Protein AF-A0A822FIY2-F1 (afdb_monomer_lite)

pLDDT: mean 88.23, std 12.64, range [43.97, 98.06]

Structure (mmCIF, N/CA/C/O backbone):
data_AF-A0A822FIY2-F1
#
_entry.id   AF-A0A822FIY2-F1
#
loop_
_atom_site.group_PDB
_atom_site.id
_atom_site.type_symbol
_atom_site.label_atom_id
_atom_site.label_alt_id
_atom_site.label_comp_id
_atom_site.label_asym_id
_atom_site.label_entity_id
_atom_site.label_seq_id
_atom_site.pdbx_PDB_ins_code
_atom_site.Cartn_x
_atom_site.Cartn_y
_atom_site.Cartn_z
_atom_site.occupancy
_atom_site.B_iso_or_equiv
_atom_site.auth_seq_id
_atom_site.auth_comp_id
_atom_site.auth_asym_id
_atom_site.auth_atom_id
_atom_site.pdbx_PDB_model_num
ATOM 1 N N . TYR A 1 1 ? 0.892 -0.147 14.628 1.00 69.31 1 TYR A N 1
ATOM 2 C CA . TYR A 1 1 ? 1.954 0.175 13.657 1.00 69.31 1 TYR A CA 1
ATOM 3 C C . TYR A 1 1 ? 1.853 -0.841 12.538 1.00 69.31 1 TYR A C 1
ATOM 5 O O . TYR A 1 1 ? 1.609 -2.004 12.835 1.00 69.31 1 TYR A O 1
ATOM 13 N N . LEU A 1 2 ? 1.908 -0.379 11.294 1.00 77.94 2 LEU A N 1
ATOM 14 C CA . LEU A 1 2 ? 1.833 -1.210 10.100 1.00 77.94 2 LEU A CA 1
ATOM 15 C C . LEU A 1 2 ? 3.228 -1.192 9.471 1.00 77.94 2 LEU A C 1
ATOM 17 O O . LEU A 1 2 ? 3.801 -0.112 9.360 1.00 77.94 2 LEU A O 1
ATOM 21 N N . ALA A 1 3 ? 3.771 -2.362 9.156 1.00 81.12 3 ALA A N 1
ATOM 22 C CA . ALA A 1 3 ? 5.146 -2.544 8.699 1.00 81.12 3 ALA A CA 1
ATOM 23 C C . ALA A 1 3 ? 5.192 -3.577 7.577 1.00 81.12 3 ALA A C 1
ATOM 25 O O . ALA A 1 3 ? 4.254 -4.371 7.458 1.00 81.12 3 ALA A O 1
ATOM 26 N N . ASP A 1 4 ? 6.284 -3.567 6.811 1.00 82.00 4 ASP A N 1
ATOM 27 C CA . ASP A 1 4 ? 6.600 -4.550 5.773 1.00 82.00 4 ASP A CA 1
ATOM 28 C C . ASP A 1 4 ? 5.427 -4.778 4.813 1.00 82.00 4 ASP A C 1
ATOM 30 O O . ASP A 1 4 ? 4.851 -5.868 4.708 1.00 82.00 4 ASP A O 1
ATOM 34 N N . ILE A 1 5 ? 5.033 -3.705 4.121 1.00 85.94 5 ILE A N 1
ATOM 35 C CA . ILE A 1 5 ? 4.048 -3.771 3.044 1.00 85.94 5 ILE A CA 1
ATOM 36 C C . ILE A 1 5 ? 4.742 -3.432 1.727 1.00 85.94 5 ILE A C 1
ATOM 38 O O . ILE A 1 5 ? 4.975 -2.258 1.470 1.00 85.94 5 ILE A O 1
ATOM 42 N N . PRO A 1 6 ? 4.965 -4.406 0.829 1.00 85.00 6 PRO A N 1
ATOM 43 C CA . PRO A 1 6 ? 4.681 -5.837 0.974 1.00 85.00 6 PRO A CA 1
ATOM 44 C C . PRO A 1 6 ? 5.658 -6.539 1.931 1.00 85.00 6 PRO A C 1
ATOM 46 O O . PRO A 1 6 ? 6.650 -5.958 2.346 1.00 85.00 6 PRO A O 1
ATOM 49 N N . ASN A 1 7 ? 5.395 -7.815 2.229 1.00 89.06 7 ASN A N 1
ATOM 50 C CA . ASN A 1 7 ? 6.333 -8.644 2.983 1.00 89.06 7 ASN A CA 1
ATOM 51 C C . ASN A 1 7 ? 7.678 -8.733 2.243 1.00 89.06 7 ASN A C 1
ATOM 53 O O . ASN A 1 7 ? 7.727 -9.085 1.058 1.00 89.06 7 ASN A O 1
ATOM 57 N N . GLU A 1 8 ? 8.750 -8.433 2.961 1.00 88.56 8 GLU A N 1
ATOM 58 C CA . GLU A 1 8 ? 10.093 -8.249 2.439 1.00 88.56 8 GLU A CA 1
ATOM 59 C C . GLU A 1 8 ? 11.108 -9.138 3.165 1.00 88.56 8 GLU A C 1
ATOM 61 O O . GLU A 1 8 ? 10.904 -9.508 4.321 1.00 88.56 8 GLU A O 1
ATOM 66 N N . PRO A 1 9 ? 12.230 -9.492 2.513 1.00 92.19 9 PRO A N 1
ATOM 67 C CA . PRO A 1 9 ? 12.681 -9.046 1.190 1.00 92.19 9 PRO A CA 1
ATOM 68 C C . PRO A 1 9 ? 12.079 -9.845 0.018 1.00 92.19 9 PRO A C 1
ATOM 70 O O . PRO A 1 9 ? 11.671 -10.9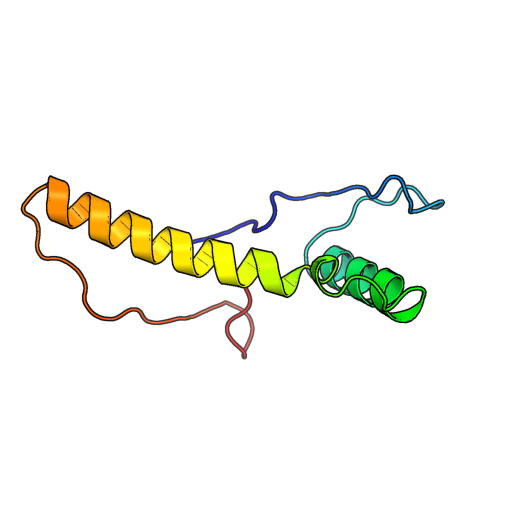96 0.167 1.00 92.19 9 PRO A O 1
ATOM 73 N N . PHE A 1 10 ? 12.092 -9.264 -1.188 1.00 92.19 10 PHE A N 1
ATOM 74 C CA . PHE A 1 10 ? 11.484 -9.861 -2.387 1.00 92.19 10 PHE A CA 1
ATOM 75 C C . PHE A 1 10 ? 12.461 -10.000 -3.567 1.00 92.19 10 PHE A C 1
ATOM 77 O O . PHE A 1 10 ? 13.343 -9.164 -3.785 1.00 92.19 10 PHE A O 1
ATOM 84 N N . ARG A 1 11 ? 12.281 -11.055 -4.377 1.00 94.50 11 ARG A N 1
ATOM 85 C CA . ARG A 1 11 ? 13.045 -11.319 -5.610 1.00 94.50 11 ARG A CA 1
ATOM 86 C C . ARG A 1 11 ? 12.113 -11.401 -6.813 1.00 94.50 11 ARG A C 1
ATOM 88 O O . ARG A 1 11 ? 11.233 -12.255 -6.874 1.00 94.50 11 ARG A O 1
ATOM 95 N N . PHE A 1 12 ? 12.343 -10.548 -7.808 1.00 91.44 12 PHE A N 1
ATOM 96 C CA . PHE A 1 12 ? 11.593 -10.596 -9.060 1.00 91.44 12 PHE A CA 1
ATOM 97 C C . PHE A 1 12 ? 12.179 -11.650 -9.993 1.00 91.44 12 PHE A C 1
ATOM 99 O O . PHE A 1 12 ? 13.336 -11.554 -10.384 1.00 91.44 12 PHE A O 1
ATOM 106 N N . ARG A 1 13 ? 11.357 -12.602 -10.442 1.00 92.62 13 ARG A N 1
ATOM 107 C CA . ARG A 1 13 ? 11.767 -13.596 -11.451 1.00 92.62 13 ARG A CA 1
ATOM 108 C C . ARG A 1 13 ? 12.243 -12.957 -12.764 1.00 92.62 13 ARG A C 1
ATOM 110 O O . ARG A 1 13 ? 13.088 -13.522 -13.444 1.00 92.62 13 ARG A O 1
ATOM 117 N N . ALA A 1 14 ? 11.692 -11.794 -13.111 1.00 90.06 14 ALA A N 1
ATOM 118 C CA . ALA A 1 14 ? 12.068 -11.025 -14.297 1.00 90.06 14 ALA A CA 1
ATOM 119 C C . ALA A 1 14 ? 13.377 -10.230 -14.127 1.00 90.06 14 ALA A C 1
ATOM 121 O O . ALA A 1 14 ? 13.849 -9.634 -15.091 1.00 90.06 14 ALA A O 1
ATOM 122 N N . ASP A 1 15 ? 13.959 -10.183 -12.923 1.00 91.81 15 ASP A N 1
ATOM 123 C CA . ASP A 1 15 ? 15.258 -9.555 -12.711 1.00 91.81 15 ASP A CA 1
ATOM 124 C C . ASP A 1 15 ? 16.395 -10.542 -13.022 1.00 91.81 15 ASP A C 1
ATOM 126 O O . ASP A 1 15 ? 16.625 -11.462 -12.232 1.00 91.81 15 ASP A O 1
ATOM 130 N N . PRO A 1 16 ? 17.176 -10.332 -14.098 1.00 91.31 16 PRO A N 1
ATOM 131 C CA . PRO A 1 16 ? 18.288 -11.217 -14.441 1.00 91.31 16 PRO A CA 1
ATOM 132 C C . PRO A 1 16 ? 19.408 -11.189 -13.396 1.00 91.31 16 PRO A C 1
ATOM 134 O O . PRO A 1 16 ? 20.169 -12.146 -13.290 1.00 91.31 16 PRO A O 1
ATOM 137 N N . SER A 1 17 ? 19.513 -10.121 -12.597 1.00 92.44 17 SER A N 1
ATOM 138 C CA . SER A 1 17 ? 20.487 -10.067 -11.505 1.00 92.44 17 SER A CA 1
ATOM 139 C C . SER A 1 17 ? 20.054 -10.846 -10.258 1.00 92.44 17 SER A C 1
ATOM 141 O O . SER A 1 17 ? 20.848 -10.971 -9.327 1.00 92.44 17 SER A O 1
ATOM 143 N N . ASN A 1 18 ? 18.819 -11.371 -10.237 1.00 92.06 18 ASN A N 1
ATOM 144 C CA . ASN A 1 18 ? 18.223 -12.154 -9.150 1.00 92.06 18 ASN A CA 1
ATOM 145 C C . ASN A 1 18 ? 18.462 -11.536 -7.757 1.00 92.06 18 ASN A C 1
ATOM 147 O O . ASN A 1 18 ? 18.671 -12.241 -6.764 1.00 92.06 18 ASN A O 1
ATOM 151 N N . ARG A 1 19 ? 18.484 -10.199 -7.680 1.00 93.19 19 ARG A N 1
ATOM 152 C CA . ARG A 1 19 ? 18.798 -9.490 -6.439 1.00 93.19 19 ARG A CA 1
ATOM 153 C C . ARG A 1 19 ? 17.592 -9.490 -5.512 1.00 93.19 19 ARG A C 1
ATOM 155 O O . ARG A 1 19 ? 16.465 -9.225 -5.936 1.00 93.19 19 ARG A O 1
ATOM 162 N N . SER A 1 20 ? 17.859 -9.729 -4.232 1.00 94.56 20 SER A N 1
ATOM 163 C CA . SER A 1 20 ? 16.902 -9.469 -3.159 1.00 94.56 20 SER A CA 1
ATOM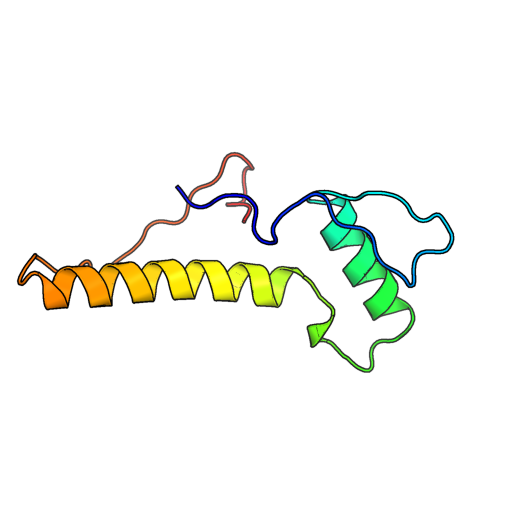 164 C C . SER A 1 20 ? 16.750 -7.961 -2.994 1.00 94.56 20 SER A C 1
ATOM 166 O O . SER A 1 20 ? 17.755 -7.253 -2.936 1.00 94.56 20 SER A O 1
ATOM 168 N N . ARG A 1 21 ? 15.515 -7.466 -2.961 1.00 93.19 21 ARG A N 1
ATOM 169 C CA . ARG A 1 21 ? 15.201 -6.043 -2.805 1.00 93.19 21 ARG A CA 1
ATOM 170 C C . ARG A 1 21 ? 14.268 -5.835 -1.622 1.00 93.19 21 ARG A C 1
ATOM 172 O O . ARG A 1 21 ? 13.447 -6.703 -1.332 1.00 93.19 21 ARG A O 1
ATOM 179 N N . SER A 1 22 ? 14.400 -4.660 -1.027 1.00 91.38 22 SER A N 1
ATOM 180 C CA . SER A 1 22 ? 13.560 -4.141 0.045 1.00 91.38 22 SER A CA 1
ATOM 181 C C . SER A 1 22 ? 13.245 -2.673 -0.231 1.00 91.38 22 SER A C 1
ATOM 183 O O . SER A 1 22 ? 14.034 -2.008 -0.915 1.00 91.38 22 SER A O 1
ATOM 185 N N . GLU A 1 23 ? 12.121 -2.185 0.279 1.00 87.94 23 GLU A N 1
ATOM 186 C CA . GLU A 1 23 ? 11.731 -0.777 0.336 1.00 87.94 23 GLU A CA 1
ATOM 187 C C . GLU A 1 23 ? 11.868 -0.061 -1.022 1.00 87.94 23 GLU A C 1
ATOM 189 O O . GLU A 1 23 ? 11.300 -0.463 -2.046 1.00 87.94 23 GLU A O 1
ATOM 194 N N . ASP A 1 24 ? 12.692 0.988 -1.073 1.00 89.50 24 ASP A N 1
ATOM 195 C CA . ASP A 1 24 ? 13.006 1.753 -2.276 1.00 89.50 24 ASP A CA 1
ATOM 196 C C . ASP A 1 24 ? 13.507 0.889 -3.428 1.00 89.50 24 ASP A C 1
ATOM 198 O O . ASP A 1 24 ? 13.228 1.189 -4.587 1.00 89.50 24 ASP A O 1
ATOM 202 N N . GLY A 1 25 ? 14.224 -0.200 -3.144 1.00 91.88 25 GLY A N 1
ATOM 203 C CA . GLY A 1 25 ? 14.691 -1.117 -4.177 1.00 91.88 25 GLY A CA 1
ATOM 204 C C . GLY A 1 25 ? 13.524 -1.777 -4.908 1.00 91.88 25 GLY A C 1
ATOM 205 O O . GLY A 1 25 ? 13.535 -1.879 -6.139 1.00 91.88 25 GLY A O 1
ATOM 206 N N . LEU A 1 26 ? 12.502 -2.196 -4.162 1.00 91.69 26 LEU A N 1
ATOM 207 C CA . LEU A 1 26 ? 11.276 -2.775 -4.702 1.00 91.69 26 LEU A CA 1
ATOM 208 C C . LEU A 1 26 ? 10.469 -1.738 -5.484 1.00 91.69 26 LEU A C 1
ATOM 210 O O . LEU A 1 26 ? 10.094 -1.984 -6.635 1.00 91.69 26 LEU A O 1
ATOM 214 N N . ILE A 1 27 ? 10.278 -0.553 -4.900 1.00 92.12 27 ILE A N 1
ATOM 215 C CA . ILE A 1 27 ? 9.581 0.562 -5.548 1.00 92.12 27 ILE A CA 1
ATOM 216 C C . ILE A 1 27 ? 10.280 0.929 -6.863 1.00 92.12 27 ILE A C 1
ATOM 218 O O . ILE A 1 27 ? 9.633 0.968 -7.912 1.00 92.12 27 ILE A O 1
ATOM 222 N N . ALA A 1 28 ? 11.598 1.130 -6.843 1.00 93.56 28 ALA A N 1
ATOM 223 C CA . ALA A 1 28 ? 12.388 1.482 -8.019 1.00 93.56 28 ALA A CA 1
ATOM 224 C C . ALA A 1 28 ? 12.307 0.414 -9.116 1.00 93.56 28 ALA A C 1
ATOM 226 O O . ALA A 1 28 ? 12.175 0.754 -10.291 1.00 93.56 28 ALA A O 1
ATOM 227 N N . TRP A 1 29 ? 12.330 -0.873 -8.753 1.00 94.00 29 TRP A N 1
ATOM 228 C CA . TRP A 1 29 ? 12.180 -1.947 -9.733 1.00 94.00 29 TRP A CA 1
ATOM 229 C C . TRP A 1 29 ? 10.816 -1.914 -10.428 1.00 94.00 29 TRP A C 1
ATOM 231 O O . TRP A 1 29 ? 10.749 -2.034 -11.650 1.00 94.00 29 TRP A O 1
ATOM 241 N N . THR A 1 30 ? 9.731 -1.707 -9.676 1.00 93.75 30 THR A N 1
ATOM 242 C CA . THR A 1 30 ? 8.391 -1.620 -10.281 1.00 93.75 30 THR A CA 1
ATOM 243 C C . THR A 1 30 ? 8.222 -0.400 -11.184 1.00 93.75 30 THR A C 1
ATOM 245 O O . THR A 1 30 ? 7.592 -0.510 -12.234 1.00 93.75 30 THR A O 1
ATOM 248 N N . TRP A 1 31 ? 8.850 0.732 -10.848 1.00 95.50 31 TRP A N 1
ATOM 249 C CA . TRP A 1 31 ? 8.908 1.897 -11.735 1.00 95.50 31 TRP A CA 1
ATOM 250 C C . TRP A 1 31 ? 9.708 1.626 -13.002 1.00 95.50 31 TRP A C 1
ATOM 252 O O . TRP A 1 31 ? 9.244 1.964 -14.087 1.00 95.50 31 TRP A O 1
ATOM 262 N N . LYS A 1 32 ? 10.876 0.984 -12.885 1.00 94.94 32 LYS A N 1
ATOM 263 C CA . LYS A 1 32 ? 11.674 0.573 -14.044 1.00 94.94 32 LYS A CA 1
ATOM 264 C C . LYS A 1 32 ? 10.833 -0.288 -14.993 1.00 94.94 32 LYS A C 1
ATOM 266 O O . LYS A 1 32 ? 10.737 0.029 -16.173 1.00 94.94 32 LYS A O 1
ATOM 271 N N . ALA A 1 33 ? 10.178 -1.320 -14.461 1.00 93.06 33 ALA A N 1
ATOM 272 C CA . ALA A 1 33 ? 9.340 -2.217 -15.250 1.00 93.06 33 ALA A CA 1
ATOM 273 C C . ALA A 1 33 ? 8.149 -1.490 -15.908 1.00 93.06 33 ALA A C 1
ATOM 275 O O . ALA A 1 33 ? 7.813 -1.784 -17.052 1.00 93.06 33 ALA A O 1
ATOM 276 N N . PHE A 1 34 ? 7.542 -0.515 -15.220 1.00 95.12 34 PHE A N 1
ATOM 277 C CA . PHE A 1 34 ? 6.475 0.316 -15.785 1.00 95.12 34 PHE A CA 1
ATOM 278 C C . PHE A 1 34 ? 6.966 1.240 -16.909 1.00 95.12 34 PHE A C 1
ATOM 280 O O . PHE A 1 34 ? 6.282 1.397 -17.912 1.00 95.12 34 PHE A 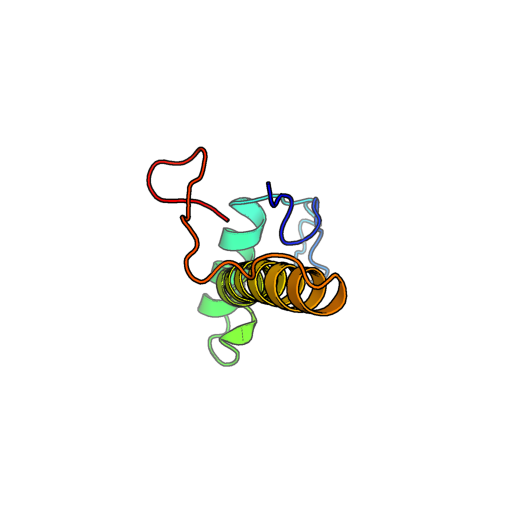O 1
ATOM 287 N N . ILE A 1 35 ? 8.152 1.839 -16.770 1.00 96.06 35 ILE A N 1
ATOM 288 C CA . ILE A 1 35 ? 8.743 2.699 -17.809 1.00 96.06 35 ILE A CA 1
ATOM 289 C C . ILE A 1 35 ? 9.095 1.878 -19.058 1.00 96.06 35 ILE A C 1
ATOM 291 O O . ILE A 1 35 ? 8.866 2.335 -20.174 1.00 96.06 35 ILE A O 1
ATOM 295 N N . GLU A 1 36 ? 9.625 0.664 -18.878 1.00 94.44 36 GLU A N 1
ATOM 296 C CA . GLU A 1 36 ? 9.952 -0.253 -19.979 1.00 94.44 36 GLU A CA 1
ATOM 297 C C . GLU A 1 36 ? 8.695 -0.809 -20.673 1.00 94.44 36 GLU A C 1
ATOM 299 O O . GLU A 1 36 ? 8.716 -1.055 -21.878 1.00 94.44 36 GLU A O 1
ATOM 304 N N . ASN A 1 37 ? 7.594 -0.998 -19.936 1.00 92.94 37 ASN A N 1
ATOM 305 C CA . ASN A 1 37 ? 6.312 -1.435 -20.483 1.00 92.94 37 ASN A CA 1
ATOM 306 C C . ASN A 1 37 ? 5.124 -0.780 -19.740 1.00 92.94 37 ASN A C 1
ATOM 308 O O . ASN A 1 37 ? 4.626 -1.332 -18.752 1.00 92.94 37 ASN A O 1
ATOM 312 N N . PRO A 1 38 ? 4.604 0.358 -20.239 1.00 93.31 38 PRO A N 1
ATOM 313 C CA . PRO A 1 38 ? 3.602 1.161 -19.533 1.00 93.31 38 PRO A CA 1
ATOM 314 C C . PRO A 1 38 ? 2.170 0.620 -19.647 1.00 93.31 38 PRO A C 1
ATOM 316 O O . PRO A 1 38 ? 1.233 1.244 -19.154 1.00 93.31 38 PRO A O 1
ATOM 319 N N . SER A 1 39 ? 1.972 -0.534 -20.293 1.00 93.75 39 SER A N 1
ATOM 320 C CA . SER A 1 39 ? 0.638 -1.103 -20.534 1.00 93.75 39 SER A CA 1
ATOM 321 C C . SER A 1 39 ? -0.106 -1.501 -19.256 1.00 93.75 39 SER A C 1
ATOM 323 O O . SER A 1 39 ? -1.336 -1.538 -19.254 1.00 93.75 39 SER A O 1
ATOM 325 N N . ASN A 1 40 ? 0.617 -1.784 -18.166 1.00 88.62 40 ASN A N 1
ATOM 326 C CA . ASN A 1 40 ? 0.030 -2.227 -16.908 1.00 88.62 40 ASN A CA 1
ATOM 327 C C . ASN A 1 40 ? 0.437 -1.322 -15.728 1.00 88.62 40 ASN A C 1
ATOM 329 O O . ASN A 1 40 ? 1.445 -1.591 -15.070 1.00 88.62 40 ASN A O 1
ATOM 333 N N . PRO A 1 41 ? -0.360 -0.294 -15.385 1.00 87.75 41 PRO A N 1
ATOM 334 C CA . PRO A 1 41 ? -0.080 0.578 -14.241 1.00 87.75 41 PRO A CA 1
ATOM 335 C C . PRO A 1 41 ? -0.178 -0.133 -12.882 1.00 87.75 41 PRO A C 1
ATOM 337 O O . PRO A 1 41 ? 0.376 0.360 -11.900 1.00 87.75 41 PRO A O 1
ATOM 340 N N . TYR A 1 42 ? -0.818 -1.307 -12.803 1.00 88.44 42 TYR A N 1
ATOM 341 C CA . TYR A 1 42 ? -0.907 -2.084 -11.560 1.00 88.44 42 TYR A CA 1
ATOM 342 C C . TYR A 1 42 ? 0.425 -2.702 -11.127 1.00 88.44 42 TYR A C 1
ATOM 344 O O . TYR A 1 42 ? 0.512 -3.224 -10.018 1.00 88.44 42 TYR A O 1
ATOM 352 N N . ILE A 1 43 ? 1.466 -2.634 -11.963 1.00 90.88 43 ILE A N 1
ATOM 353 C CA . ILE A 1 43 ? 2.811 -3.061 -11.570 1.00 90.88 43 ILE A CA 1
ATOM 354 C C . ILE A 1 43 ? 3.421 -2.146 -10.500 1.00 90.88 43 ILE A C 1
ATOM 356 O O . ILE A 1 43 ? 4.266 -2.601 -9.736 1.00 90.88 43 ILE A O 1
ATOM 360 N N . LEU A 1 44 ? 2.995 -0.878 -10.421 1.00 93.56 44 LEU A N 1
ATOM 361 C CA . LEU A 1 44 ? 3.538 0.104 -9.485 1.00 93.56 44 LEU A CA 1
ATOM 362 C C . LEU A 1 44 ? 3.201 -0.266 -8.041 1.00 93.56 44 LEU A C 1
ATOM 364 O O . LEU A 1 44 ? 2.039 -0.233 -7.632 1.00 93.56 44 LEU A O 1
ATOM 368 N N . LEU A 1 45 ? 4.235 -0.527 -7.240 1.00 91.69 45 LEU A N 1
ATOM 369 C CA . LEU A 1 45 ? 4.076 -1.083 -5.897 1.00 91.69 45 LEU A CA 1
ATOM 370 C C . LEU A 1 45 ? 3.312 -0.175 -4.925 1.00 91.69 45 LEU A C 1
ATOM 372 O O . LEU A 1 45 ? 2.609 -0.654 -4.042 1.00 91.69 45 LEU A O 1
ATOM 376 N N . ARG A 1 46 ? 3.381 1.145 -5.115 1.00 89.06 46 ARG A N 1
ATOM 377 C CA . ARG A 1 46 ? 2.715 2.103 -4.221 1.00 89.06 46 ARG A CA 1
ATOM 378 C C . ARG A 1 46 ? 1.194 1.926 -4.183 1.00 89.06 46 ARG A C 1
ATOM 380 O O . ARG A 1 46 ? 0.588 2.160 -3.145 1.00 89.06 46 ARG A O 1
ATOM 387 N N . MET A 1 47 ? 0.578 1.461 -5.273 1.00 88.31 47 MET A N 1
ATOM 388 C CA . MET A 1 47 ? -0.872 1.244 -5.332 1.00 88.31 47 MET A CA 1
ATOM 389 C C . MET A 1 47 ? -1.346 0.152 -4.353 1.00 88.31 47 MET A C 1
ATOM 391 O O . MET A 1 47 ? -2.206 0.441 -3.513 1.00 88.31 47 MET A O 1
ATOM 395 N N . PRO A 1 48 ? -0.816 -1.090 -4.392 1.00 88.88 48 PRO A N 1
ATOM 396 C CA . PRO A 1 48 ? -1.159 -2.095 -3.393 1.00 88.88 48 PRO A CA 1
ATOM 397 C C . PRO A 1 48 ? -0.700 -1.720 -1.977 1.00 88.88 48 PRO A C 1
ATOM 399 O O . PRO A 1 48 ? -1.425 -2.052 -1.042 1.00 88.88 48 PRO A O 1
ATOM 402 N N . MET A 1 49 ? 0.410 -0.986 -1.803 1.00 89.12 49 MET A N 1
ATOM 403 C CA . MET A 1 49 ? 0.838 -0.507 -0.477 1.00 89.12 49 MET A CA 1
ATOM 404 C C . MET A 1 49 ? -0.225 0.390 0.169 1.00 89.12 49 MET A C 1
ATOM 406 O O . MET A 1 49 ? -0.718 0.087 1.254 1.00 89.12 49 MET A O 1
ATOM 410 N N . THR A 1 50 ? -0.673 1.434 -0.537 1.00 88.69 50 THR A N 1
ATOM 411 C CA . THR A 1 50 ? -1.739 2.324 -0.048 1.00 88.69 50 THR A CA 1
ATOM 412 C C . THR A 1 50 ? -3.036 1.561 0.210 1.00 88.69 50 THR A C 1
ATOM 414 O O . THR A 1 50 ? -3.700 1.777 1.226 1.00 88.69 50 THR A O 1
ATOM 417 N N . LYS A 1 51 ? -3.399 0.627 -0.679 1.00 90.19 51 LYS A N 1
ATOM 418 C CA . LYS A 1 51 ? -4.604 -0.191 -0.509 1.00 90.19 51 LYS A CA 1
ATOM 419 C C . LYS A 1 51 ? -4.534 -1.044 0.757 1.00 90.19 51 LYS A C 1
ATOM 421 O O . LYS A 1 51 ? -5.534 -1.139 1.463 1.00 90.19 51 LYS A O 1
ATOM 426 N N . ALA A 1 52 ? -3.386 -1.642 1.061 1.00 90.56 52 ALA A N 1
ATOM 427 C CA . ALA A 1 52 ? -3.204 -2.430 2.274 1.00 90.56 52 ALA A CA 1
ATOM 428 C C . ALA A 1 52 ? -3.331 -1.568 3.542 1.00 90.56 52 ALA A C 1
ATOM 430 O O . ALA A 1 52 ? -4.004 -1.987 4.483 1.00 90.56 52 ALA A O 1
ATOM 431 N N . SER A 1 53 ? -2.801 -0.338 3.544 1.00 89.88 53 SER A N 1
ATOM 432 C CA . SER A 1 53 ? -2.987 0.606 4.657 1.00 89.88 53 SER A CA 1
ATOM 433 C C . SER A 1 53 ? -4.460 0.948 4.900 1.00 89.88 53 SER A C 1
ATOM 435 O O . SER A 1 53 ? -4.912 0.934 6.043 1.00 89.88 53 SER A O 1
ATOM 437 N N . VAL A 1 54 ? -5.233 1.188 3.836 1.00 92.50 54 VAL A N 1
ATOM 438 C CA . VAL A 1 54 ? -6.684 1.424 3.949 1.00 92.50 54 VAL A CA 1
ATOM 439 C C . VAL A 1 54 ? -7.398 0.175 4.466 1.00 92.50 54 VAL A C 1
ATOM 441 O O . VAL A 1 54 ? -8.221 0.270 5.370 1.00 92.50 54 VAL A O 1
ATOM 444 N N . ARG A 1 55 ? -7.038 -1.019 3.976 1.00 94.94 55 ARG A N 1
ATOM 445 C CA . ARG A 1 55 ? -7.630 -2.273 4.470 1.00 94.94 55 ARG A CA 1
ATOM 446 C C . ARG A 1 55 ? -7.334 -2.540 5.940 1.00 94.94 55 ARG A C 1
ATOM 448 O O . ARG A 1 55 ? -8.187 -3.104 6.617 1.00 94.94 55 ARG A O 1
ATOM 455 N N . ALA A 1 56 ? -6.181 -2.117 6.449 1.00 93.19 56 ALA A N 1
ATOM 456 C CA . ALA A 1 56 ? -5.908 -2.171 7.881 1.00 93.19 56 ALA A CA 1
ATOM 457 C C . ALA A 1 56 ? -6.861 -1.258 8.678 1.00 93.19 56 ALA A C 1
ATOM 459 O O . ALA A 1 56 ? -7.379 -1.682 9.709 1.00 93.19 56 ALA A O 1
ATOM 460 N N . MET A 1 57 ? -7.150 -0.045 8.191 1.00 95.38 57 MET A N 1
ATOM 461 C CA . MET A 1 57 ? -8.125 0.862 8.819 1.00 95.38 57 MET A CA 1
ATOM 462 C C . MET A 1 57 ? -9.542 0.271 8.800 1.00 95.38 57 MET A C 1
ATOM 464 O O . MET A 1 57 ? -10.197 0.232 9.844 1.00 95.38 57 MET A O 1
ATOM 468 N N . ASP A 1 58 ? -9.968 -0.269 7.653 1.00 96.88 58 ASP A N 1
ATOM 469 C CA . ASP A 1 58 ? -11.258 -0.956 7.504 1.00 96.88 58 ASP A CA 1
ATOM 470 C C . ASP A 1 58 ? -11.377 -2.123 8.500 1.00 96.88 58 ASP A C 1
ATOM 472 O O . ASP A 1 58 ? -12.401 -2.289 9.163 1.00 96.88 58 ASP A O 1
ATOM 476 N N . ALA A 1 59 ? -10.319 -2.933 8.624 1.00 96.50 59 ALA A N 1
ATOM 477 C CA . ALA A 1 59 ? -10.292 -4.085 9.519 1.00 96.50 59 ALA A CA 1
ATOM 478 C C . ALA A 1 59 ? -10.418 -3.669 10.992 1.00 96.50 59 ALA A C 1
ATOM 480 O O . ALA A 1 59 ? -11.158 -4.306 11.740 1.00 96.50 59 ALA A O 1
ATOM 481 N N . VAL A 1 60 ? -9.752 -2.584 11.403 1.00 96.25 60 VAL A N 1
ATOM 482 C CA . VAL A 1 60 ? -9.876 -2.033 12.763 1.00 96.25 60 VAL A CA 1
ATOM 483 C C . VAL A 1 60 ? -11.307 -1.576 13.043 1.00 96.25 60 VAL A C 1
ATOM 485 O O . VAL A 1 60 ? -11.852 -1.916 14.092 1.00 96.25 60 VAL A O 1
ATOM 488 N N . GLN A 1 61 ? -11.936 -0.847 12.116 1.00 97.81 61 GLN A N 1
ATOM 489 C CA . GLN A 1 61 ? -13.321 -0.392 12.283 1.00 97.81 61 GLN A CA 1
ATOM 490 C C . GLN A 1 61 ? -14.293 -1.568 12.394 1.00 97.81 61 GLN A C 1
ATOM 492 O O . GLN A 1 61 ? -15.088 -1.618 13.330 1.00 97.81 61 GLN A O 1
ATOM 497 N N . GLN A 1 62 ? -14.188 -2.541 11.484 1.00 98.06 62 GLN A N 1
ATOM 498 C CA . GLN A 1 62 ? -15.034 -3.738 11.493 1.00 98.06 62 GLN A CA 1
ATOM 499 C C . GLN A 1 62 ? -14.844 -4.573 12.761 1.00 98.06 62 GLN A C 1
ATOM 501 O O . GLN A 1 62 ? -15.797 -5.163 13.266 1.00 98.06 62 GLN A O 1
ATOM 506 N N . PHE A 1 63 ? -13.616 -4.658 13.273 1.00 97.69 63 PHE A N 1
ATOM 507 C CA . PHE A 1 63 ? -13.337 -5.401 14.495 1.00 97.69 63 PHE A CA 1
ATOM 508 C C . PHE A 1 63 ? -13.889 -4.692 15.737 1.00 97.69 63 PHE A C 1
ATOM 510 O O . PHE A 1 63 ? -14.501 -5.346 16.576 1.00 97.69 63 PHE A O 1
ATOM 517 N N . ALA A 1 64 ? -13.739 -3.367 15.835 1.00 97.81 64 ALA A N 1
ATOM 518 C CA . ALA A 1 64 ? -14.300 -2.581 16.935 1.00 97.81 64 ALA A CA 1
ATOM 519 C C . ALA A 1 64 ? -15.833 -2.684 16.995 1.00 97.81 64 ALA A C 1
ATOM 521 O O . ALA A 1 64 ? -16.386 -2.911 18.070 1.00 97.81 64 ALA A O 1
ATOM 522 N N . ASP A 1 65 ? -16.497 -2.597 15.839 1.00 97.88 65 ASP A N 1
ATOM 523 C CA . ASP A 1 65 ? -17.952 -2.732 15.717 1.00 97.88 65 ASP A CA 1
ATOM 524 C C . ASP A 1 65 ? -18.442 -4.099 16.222 1.00 97.88 65 ASP A C 1
ATOM 526 O O . ASP A 1 65 ? -19.339 -4.181 17.060 1.00 97.88 65 ASP A O 1
ATOM 530 N N . LYS A 1 66 ? -17.759 -5.183 15.826 1.00 98.00 66 LYS A N 1
ATOM 531 C CA . LYS A 1 66 ? -18.05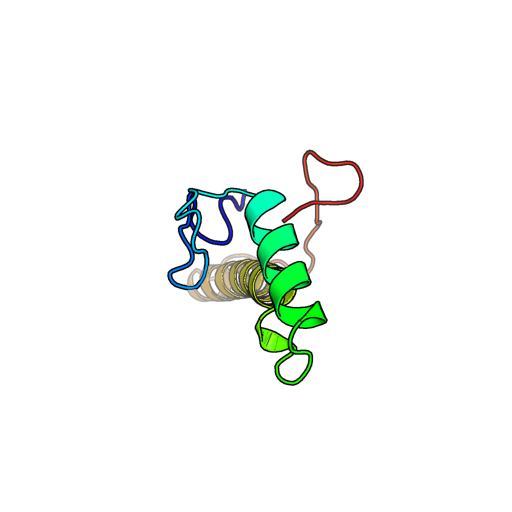8 -6.546 16.303 1.00 98.00 66 LYS A CA 1
ATOM 532 C C . LYS A 1 66 ? -17.917 -6.717 17.814 1.00 98.00 66 LYS A C 1
ATOM 534 O O . LYS A 1 66 ? -18.591 -7.568 18.388 1.00 98.00 66 LYS A O 1
ATOM 539 N N . LEU A 1 67 ? -17.033 -5.953 18.450 1.00 97.81 67 LEU A N 1
ATOM 540 C CA . LEU A 1 67 ? -16.833 -5.986 19.898 1.00 97.81 67 LEU A CA 1
ATOM 541 C C . LEU A 1 67 ? -17.819 -5.087 20.662 1.00 97.81 67 LEU A C 1
ATOM 543 O O . LEU A 1 67 ? -17.789 -5.084 21.891 1.00 97.81 67 LEU A O 1
ATOM 547 N N . GLY A 1 68 ? -18.657 -4.302 19.973 1.00 97.06 68 GLY A N 1
ATOM 548 C CA . GLY A 1 68 ? -19.464 -3.252 20.602 1.00 97.06 68 GLY A CA 1
ATOM 549 C C . GLY A 1 68 ? -18.615 -2.120 21.198 1.00 97.06 68 GLY A C 1
ATOM 550 O O . GLY A 1 68 ? -19.074 -1.396 22.081 1.00 97.06 68 GLY A O 1
ATOM 551 N N . ALA A 1 69 ? -17.364 -1.983 20.752 1.00 96.81 69 ALA A N 1
ATOM 552 C CA . ALA A 1 69 ? -16.450 -0.942 21.198 1.00 96.81 69 ALA A CA 1
ATOM 553 C C . ALA A 1 69 ? -16.653 0.352 20.385 1.00 96.81 69 ALA A C 1
ATOM 555 O O . ALA A 1 69 ? -17.159 0.309 19.261 1.00 96.81 69 ALA A O 1
ATOM 556 N N . PRO A 1 70 ? -16.228 1.522 20.899 1.00 97.56 70 PRO A N 1
ATOM 557 C CA . PRO A 1 70 ? -16.262 2.763 20.130 1.00 97.56 70 PRO A CA 1
ATOM 558 C C . PRO A 1 70 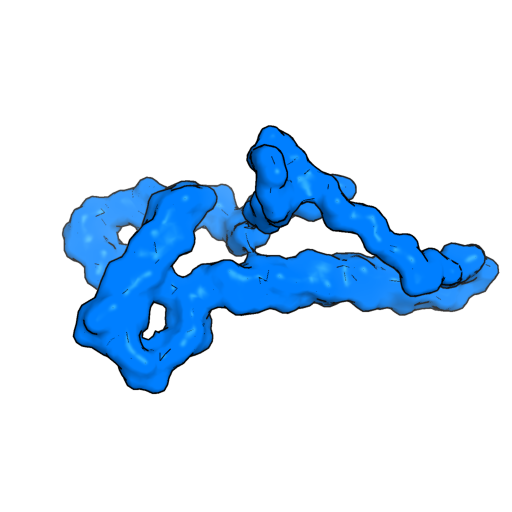? -15.507 2.641 18.796 1.00 97.56 70 PRO A C 1
ATOM 560 O O . PRO A 1 70 ? -14.304 2.381 18.770 1.00 97.56 70 PRO A O 1
ATOM 563 N N . VAL A 1 71 ? -16.213 2.862 17.682 1.00 98.00 71 VAL A N 1
ATOM 564 C CA . VAL A 1 71 ? -15.644 2.755 16.330 1.00 98.00 71 VAL A CA 1
ATOM 565 C C . VAL A 1 71 ? -14.872 4.035 15.971 1.00 98.00 71 VAL A C 1
ATOM 567 O O . VAL A 1 71 ? -15.450 5.129 16.007 1.00 98.00 71 VAL A O 1
ATOM 570 N N . PRO A 1 72 ? -13.584 3.943 15.587 1.00 96.00 72 PRO A N 1
ATOM 571 C CA . PRO A 1 72 ? -12.806 5.111 15.188 1.00 96.00 72 PRO A CA 1
ATOM 572 C C . PRO A 1 72 ? -13.330 5.700 13.871 1.00 96.00 72 PRO A C 1
ATOM 574 O O . PRO A 1 72 ? -13.512 4.988 12.884 1.00 96.00 72 PRO A O 1
ATOM 577 N N . LYS A 1 73 ? -13.547 7.021 13.842 1.00 96.12 73 LYS A N 1
ATOM 578 C CA . LYS A 1 73 ? -14.045 7.755 12.658 1.00 96.12 73 LYS A CA 1
ATOM 579 C C . LYS A 1 73 ? -12.941 8.405 11.825 1.00 96.12 73 LYS A C 1
ATOM 581 O O . LYS A 1 73 ? -13.161 8.736 10.666 1.00 96.12 73 LYS A O 1
ATOM 586 N N . THR A 1 74 ? -11.773 8.614 12.420 1.00 94.69 74 THR A N 1
ATOM 587 C CA . THR A 1 74 ? -10.652 9.338 11.815 1.00 94.69 74 THR A CA 1
ATOM 588 C C . THR A 1 74 ? -9.345 8.641 12.145 1.00 94.69 74 THR A C 1
ATOM 590 O O . THR A 1 74 ? -9.158 8.173 13.268 1.00 94.69 74 THR A O 1
ATOM 593 N N . PHE A 1 75 ? -8.427 8.632 11.183 1.00 92.12 75 PHE A N 1
ATOM 594 C CA . PHE A 1 75 ? -7.086 8.078 11.327 1.00 92.12 75 PHE A CA 1
ATOM 595 C C . PHE A 1 75 ? -6.047 9.161 11.053 1.00 92.12 75 PHE A C 1
ATOM 597 O O . PHE A 1 75 ? -6.271 10.059 10.243 1.00 92.12 75 PHE A O 1
ATOM 604 N N . VAL A 1 76 ? -4.901 9.056 11.719 1.00 90.12 76 VAL A N 1
ATOM 605 C CA . VAL A 1 76 ? -3.730 9.897 11.461 1.00 90.12 76 VAL A CA 1
ATOM 606 C C . VAL A 1 76 ? -2.668 9.032 10.799 1.00 90.12 76 VAL A C 1
ATOM 608 O O . VAL A 1 76 ? -2.382 7.931 11.267 1.00 90.12 76 VAL A O 1
ATOM 611 N N . VAL A 1 77 ? -2.086 9.536 9.714 1.00 83.56 77 VAL A N 1
ATOM 612 C CA . VAL A 1 77 ? -0.973 8.886 9.018 1.00 83.56 77 VAL A CA 1
ATOM 613 C C . VAL A 1 77 ? 0.328 9.534 9.477 1.00 83.56 77 VAL A C 1
ATOM 615 O O . VAL A 1 77 ? 0.476 10.753 9.418 1.00 83.56 77 VAL A O 1
ATOM 618 N N . GLY A 1 78 ? 1.271 8.714 9.931 1.00 81.50 78 GLY A N 1
ATOM 619 C CA . GLY A 1 78 ? 2.615 9.128 10.322 1.00 81.50 78 GLY A CA 1
ATOM 620 C C . GLY A 1 78 ? 3.640 8.080 9.894 1.00 81.50 78 GLY A C 1
ATOM 621 O O . GLY A 1 78 ? 3.280 6.931 9.657 1.00 81.50 78 GLY A O 1
ATOM 622 N N . GLY A 1 79 ? 4.910 8.471 9.787 1.00 73.12 79 GLY A N 1
ATOM 623 C CA . GLY A 1 79 ? 5.991 7.569 9.388 1.00 73.12 79 GLY A CA 1
ATOM 624 C C . GLY A 1 79 ? 7.371 8.179 9.631 1.00 73.12 79 GLY A C 1
ATOM 625 O O . GLY A 1 79 ? 7.507 9.398 9.725 1.00 73.12 79 GLY A O 1
ATOM 626 N N . ALA A 1 80 ? 8.391 7.322 9.738 1.00 61.12 80 ALA A N 1
ATOM 627 C CA . ALA A 1 80 ? 9.766 7.721 10.062 1.00 61.12 80 ALA A CA 1
ATOM 628 C C . ALA A 1 80 ? 10.430 8.593 8.977 1.00 61.12 80 ALA A C 1
ATOM 630 O O . ALA A 1 80 ? 11.365 9.340 9.257 1.00 61.12 80 ALA A O 1
ATOM 631 N N . SER A 1 81 ? 9.928 8.554 7.740 1.00 58.22 81 SER A N 1
ATOM 632 C CA . SER A 1 81 ? 10.343 9.475 6.683 1.00 58.22 81 SER A CA 1
ATOM 633 C C . SER A 1 81 ? 9.395 10.667 6.592 1.00 58.22 81 SER A C 1
ATOM 635 O O . SER A 1 81 ? 8.178 10.509 6.698 1.00 58.22 81 SER A O 1
ATOM 637 N N . LYS A 1 82 ? 9.958 11.855 6.327 1.00 43.97 82 LYS A N 1
ATOM 638 C CA . LYS A 1 82 ? 9.341 13.204 6.350 1.00 43.97 82 LYS A CA 1
ATOM 639 C C . LYS A 1 82 ? 8.092 13.406 5.464 1.00 43.97 82 LYS A C 1
ATOM 641 O O . LYS A 1 82 ? 7.621 14.529 5.324 1.00 43.97 82 LYS A O 1
ATOM 646 N N . ARG A 1 83 ? 7.568 12.349 4.840 1.00 45.69 83 ARG A N 1
ATOM 647 C CA . ARG A 1 83 ? 6.377 12.340 3.978 1.00 45.69 83 ARG A CA 1
ATOM 648 C C . ARG A 1 83 ? 5.393 11.200 4.288 1.00 45.69 83 ARG A C 1
ATOM 650 O O . ARG A 1 83 ? 4.521 10.951 3.469 1.00 45.69 83 ARG A O 1
ATOM 657 N N . GLY A 1 84 ? 5.517 10.525 5.436 1.00 44.31 84 GLY A N 1
ATOM 658 C CA . GLY A 1 84 ? 4.614 9.427 5.806 1.00 44.31 84 GLY A CA 1
ATOM 659 C C . GLY A 1 84 ? 4.780 8.229 4.873 1.00 44.31 84 GLY A C 1
ATOM 660 O O . GLY A 1 84 ? 3.878 7.898 4.110 1.00 44.31 84 GLY A O 1
ATOM 661 N N . TRP A 1 85 ? 5.971 7.634 4.882 1.00 50.75 85 TRP A N 1
ATOM 662 C CA . TRP A 1 85 ? 6.242 6.431 4.093 1.00 50.75 85 TRP A CA 1
ATOM 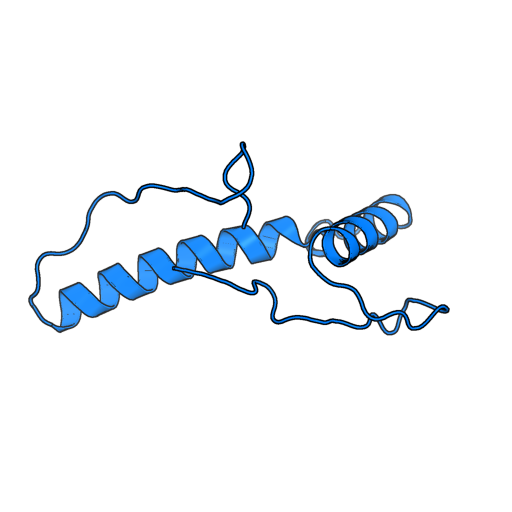663 C C . TRP A 1 85 ? 5.397 5.254 4.610 1.00 50.75 85 TRP A C 1
ATOM 665 O O . TRP A 1 85 ? 5.216 5.118 5.821 1.00 50.75 85 TRP A O 1
ATOM 675 N N . THR A 1 86 ? 4.856 4.488 3.659 1.00 45.53 86 THR A N 1
ATOM 676 C CA . THR A 1 86 ? 4.264 3.145 3.788 1.00 45.53 86 THR A CA 1
ATOM 677 C C . THR A 1 86 ? 5.266 2.079 4.188 1.00 45.53 86 THR A C 1
ATOM 679 O O . THR A 1 86 ? 6.292 2.010 3.486 1.00 45.53 86 THR A O 1
#

Secondary structure (DSSP, 8-state):
----SS-SSEE-TT-TT--EE-THHHHHHHHHHHHH-TT-GGG-THHHHHHHHHHHHHHHHHHHHHTTPPPP-------SSTTT--

Foldseek 3Di:
DDDCVPPDQDFDPPDPVRDTDDDVRQQVVLVVVCVVPVPDPVSRSVVSSVVVVVVVLVVQQVVCVVVVHDGDPDDDADDPDPPRGD

Radius of gyration: 16.33 Å; chains: 1; bounding box: 40×27×42 Å

Sequence (86 aa):
YLADIPNEPFRFRADPSNRSRSEDGLIAWTWKAFIENPSNPYILLRMPMTKASVRAMDAVQQFADKLGAPVPKTFVVGGASKRGWT